Protein AF-A0A7U9STD5-F1 (afdb_monomer_lite)

Structure (mmCIF, N/CA/C/O backbone):
data_AF-A0A7U9STD5-F1
#
_entry.id   AF-A0A7U9STD5-F1
#
loop_
_atom_site.group_PDB
_atom_site.id
_atom_site.type_symbol
_atom_site.label_atom_id
_atom_site.label_alt_id
_atom_site.label_comp_id
_atom_site.label_asym_id
_atom_site.label_entity_id
_atom_site.label_seq_id
_atom_site.pdbx_PDB_ins_code
_atom_site.Cartn_x
_atom_site.Cartn_y
_atom_site.Cartn_z
_atom_site.occupancy
_atom_site.B_iso_or_equiv
_atom_site.auth_seq_id
_atom_site.auth_comp_id
_atom_site.auth_asym_id
_atom_site.auth_atom_id
_atom_site.pdbx_PDB_model_num
ATOM 1 N N . MET A 1 1 ? 22.786 -4.697 -33.574 1.00 35.34 1 MET A N 1
ATOM 2 C CA . MET A 1 1 ? 21.400 -4.222 -33.375 1.00 35.34 1 MET A CA 1
ATOM 3 C C . MET A 1 1 ? 20.728 -5.184 -32.398 1.00 35.34 1 MET A C 1
ATOM 5 O O . MET A 1 1 ? 20.227 -6.213 -32.817 1.00 35.34 1 MET A O 1
ATOM 9 N N . ILE A 1 2 ? 20.854 -4.952 -31.087 1.00 47.28 2 ILE A N 1
ATOM 10 C CA . ILE A 1 2 ? 20.320 -5.860 -30.053 1.00 47.28 2 ILE A CA 1
ATOM 11 C C . ILE A 1 2 ? 19.317 -5.064 -29.229 1.00 47.28 2 ILE A C 1
ATOM 13 O O . ILE A 1 2 ? 19.674 -4.520 -28.198 1.00 47.28 2 ILE A O 1
ATOM 17 N N . TRP A 1 3 ? 18.085 -4.950 -29.716 1.00 40.00 3 TRP A N 1
ATOM 18 C CA . TRP A 1 3 ? 16.977 -4.389 -28.939 1.00 40.00 3 TRP A CA 1
ATOM 19 C C . TRP A 1 3 ? 15.687 -5.094 -29.340 1.00 40.00 3 TRP A C 1
ATOM 21 O O . TRP A 1 3 ? 14.837 -4.557 -30.037 1.00 40.00 3 TRP A O 1
ATOM 31 N N . CYS A 1 4 ? 15.566 -6.354 -28.940 1.00 44.41 4 CYS A N 1
ATOM 32 C CA . CYS A 1 4 ? 14.273 -7.017 -28.910 1.00 44.41 4 CYS A CA 1
ATOM 33 C C . CYS A 1 4 ? 14.301 -8.030 -27.777 1.00 44.41 4 CYS A C 1
ATOM 35 O O . CYS A 1 4 ? 14.541 -9.216 -27.996 1.00 44.41 4 CYS A O 1
ATOM 37 N N . LYS A 1 5 ? 14.142 -7.550 -26.540 1.00 45.25 5 LYS A N 1
ATOM 38 C CA . LYS A 1 5 ? 13.866 -8.476 -25.443 1.00 45.25 5 LYS A CA 1
ATOM 39 C C . LYS A 1 5 ? 12.734 -8.081 -24.508 1.00 45.25 5 LYS A C 1
ATOM 41 O O . LYS A 1 5 ? 12.154 -8.995 -23.949 1.00 45.25 5 LYS A O 1
ATOM 46 N N . ASP A 1 6 ? 12.296 -6.820 -24.441 1.00 55.22 6 ASP A N 1
ATOM 47 C CA . ASP A 1 6 ? 11.320 -6.447 -23.404 1.00 55.22 6 ASP A CA 1
ATOM 48 C C . ASP A 1 6 ? 10.332 -5.308 -23.787 1.00 55.22 6 ASP A C 1
ATOM 50 O O . ASP A 1 6 ? 9.923 -4.540 -22.926 1.00 55.22 6 ASP A O 1
ATOM 54 N N . ARG A 1 7 ? 9.867 -5.216 -25.050 1.00 61.06 7 ARG A N 1
ATOM 55 C CA . ARG A 1 7 ? 8.954 -4.135 -25.524 1.00 61.06 7 ARG A CA 1
ATOM 56 C C . ARG A 1 7 ? 7.684 -3.950 -24.665 1.00 61.06 7 ARG A C 1
ATOM 58 O O . ARG A 1 7 ? 7.312 -2.828 -24.361 1.00 61.06 7 ARG A O 1
ATOM 65 N N . VAL A 1 8 ? 7.062 -5.046 -24.223 1.00 63.34 8 VAL A N 1
ATOM 66 C CA . VAL A 1 8 ? 5.823 -5.008 -23.415 1.00 63.34 8 VAL A CA 1
ATOM 67 C C . VAL A 1 8 ? 6.035 -4.334 -22.050 1.00 63.34 8 VAL A C 1
ATOM 69 O O . VAL A 1 8 ? 5.122 -3.715 -21.510 1.00 63.34 8 VAL A O 1
ATOM 72 N N . TRP A 1 9 ? 7.240 -4.431 -21.485 1.00 69.44 9 TRP A N 1
ATOM 73 C CA . TRP A 1 9 ? 7.553 -3.873 -20.168 1.00 69.44 9 TRP A CA 1
ATOM 74 C C . TRP A 1 9 ? 7.743 -2.361 -20.220 1.00 69.44 9 TRP A C 1
ATOM 76 O O . TRP A 1 9 ? 7.285 -1.661 -19.316 1.00 69.44 9 TRP A O 1
ATOM 86 N N . ASP A 1 10 ? 8.364 -1.869 -21.293 1.00 75.56 10 ASP A N 1
ATOM 87 C CA . ASP A 1 10 ? 8.503 -0.436 -21.547 1.00 75.56 10 ASP A CA 1
ATOM 88 C C . ASP A 1 10 ? 7.127 0.212 -21.777 1.00 75.56 10 ASP A C 1
ATOM 90 O O . ASP A 1 10 ? 6.842 1.268 -21.208 1.00 75.56 10 ASP A O 1
ATOM 94 N N . ASP A 1 11 ? 6.231 -0.474 -22.496 1.00 78.94 11 ASP A N 1
ATOM 95 C CA . ASP A 1 11 ? 4.854 -0.018 -22.727 1.00 78.94 11 ASP A CA 1
ATOM 96 C C . ASP A 1 11 ? 4.030 0.031 -21.421 1.00 78.94 11 ASP A C 1
ATOM 98 O O . ASP A 1 11 ? 3.344 1.020 -21.142 1.00 78.94 11 ASP A O 1
ATOM 102 N N . MET A 1 12 ? 4.118 -1.006 -20.573 1.00 81.75 12 MET A N 1
ATOM 103 C CA . MET A 1 12 ? 3.432 -1.034 -19.270 1.00 81.75 12 MET A CA 1
ATOM 104 C C . MET A 1 12 ? 3.957 0.041 -18.317 1.00 81.75 12 MET A C 1
ATOM 106 O O . MET A 1 12 ? 3.166 0.690 -17.628 1.00 81.75 12 MET A O 1
ATOM 110 N N . ARG A 1 13 ? 5.278 0.242 -18.285 1.00 84.00 13 ARG A N 1
ATOM 111 C CA . ARG A 1 13 ? 5.919 1.281 -17.477 1.00 84.00 13 ARG A CA 1
ATOM 112 C C . ARG A 1 13 ? 5.418 2.664 -17.880 1.00 84.00 13 ARG A C 1
ATOM 114 O O . ARG A 1 13 ? 4.976 3.417 -17.021 1.00 84.00 13 ARG A O 1
ATOM 121 N N . TRP A 1 14 ? 5.405 2.958 -19.179 1.00 85.88 14 TRP A N 1
ATOM 122 C CA . TRP A 1 14 ? 4.917 4.232 -19.704 1.00 85.88 14 TRP A CA 1
ATOM 123 C C . TRP A 1 14 ? 3.440 4.478 -19.369 1.00 85.88 14 TRP A C 1
ATOM 125 O O . TRP A 1 14 ? 3.076 5.559 -18.904 1.00 85.88 14 TRP A O 1
ATOM 135 N N . MET A 1 15 ? 2.587 3.460 -19.531 1.00 86.94 15 MET A N 1
ATOM 136 C CA . MET A 1 15 ? 1.164 3.556 -19.191 1.00 86.94 15 MET A CA 1
ATOM 137 C C . MET A 1 15 ? 0.940 3.887 -17.708 1.00 86.94 15 MET A C 1
ATOM 139 O O . MET A 1 15 ? 0.060 4.685 -17.378 1.00 86.94 15 MET A O 1
ATOM 143 N N . LEU A 1 16 ? 1.699 3.263 -16.808 1.00 86.00 16 LEU A N 1
ATOM 144 C CA . LEU A 1 16 ? 1.583 3.504 -15.373 1.00 86.00 16 LEU A CA 1
ATOM 145 C C . LEU A 1 16 ? 2.196 4.863 -14.971 1.00 86.00 16 LEU A C 1
ATOM 147 O O . LEU A 1 16 ? 1.623 5.555 -14.127 1.00 86.00 16 LEU A O 1
ATOM 151 N N . ASP A 1 17 ? 3.276 5.303 -15.628 1.00 87.25 17 ASP A N 1
ATOM 152 C CA . ASP A 1 17 ? 3.920 6.597 -15.358 1.00 87.25 17 ASP A CA 1
ATOM 153 C C . ASP A 1 17 ? 2.965 7.753 -15.713 1.00 87.25 17 ASP A C 1
ATOM 155 O O . ASP A 1 17 ? 2.843 8.729 -14.968 1.00 87.25 17 ASP A O 1
ATOM 159 N N . ILE A 1 18 ? 2.193 7.613 -16.798 1.00 88.62 18 ILE A N 1
ATOM 160 C CA . ILE A 1 18 ? 1.120 8.557 -17.152 1.00 88.62 18 ILE A CA 1
ATOM 161 C C . ILE A 1 18 ? 0.032 8.602 -16.075 1.00 88.62 18 ILE A C 1
ATOM 163 O O . ILE A 1 18 ? -0.503 9.675 -15.784 1.00 88.62 18 ILE A O 1
ATOM 167 N N . GLN A 1 19 ? -0.324 7.454 -15.487 1.00 85.94 19 GLN A N 1
ATOM 168 C CA . GLN A 1 19 ? -1.323 7.406 -14.416 1.00 85.94 19 GLN A CA 1
ATOM 169 C C . GLN A 1 19 ? -0.823 8.153 -13.180 1.00 85.94 19 GLN A C 1
ATOM 171 O O . GLN A 1 19 ? -1.559 8.979 -12.645 1.00 85.94 19 GLN A O 1
ATOM 176 N N . LEU A 1 20 ? 0.429 7.928 -12.778 1.00 86.44 20 LEU A N 1
ATOM 177 C CA . LEU A 1 20 ? 1.054 8.603 -11.638 1.00 86.44 20 LEU A CA 1
ATOM 178 C C . LEU A 1 20 ? 1.248 10.109 -11.864 1.00 86.44 20 LEU A C 1
ATOM 180 O O . LEU A 1 20 ? 1.150 10.886 -10.918 1.00 86.44 20 LEU A O 1
ATOM 184 N N . GLY A 1 21 ? 1.434 10.543 -13.114 1.00 83.19 21 GLY A N 1
ATOM 185 C CA . GLY A 1 21 ? 1.511 11.959 -13.486 1.00 83.19 21 GLY A CA 1
ATOM 186 C C . GLY A 1 21 ? 0.214 12.756 -13.272 1.00 83.19 21 GLY A C 1
ATOM 187 O O . GLY A 1 21 ? 0.217 13.987 -13.385 1.00 83.19 21 GLY A O 1
ATOM 188 N N . ARG A 1 22 ? -0.910 12.098 -12.947 1.00 83.12 22 ARG A N 1
ATOM 189 C CA . ARG A 1 22 ? -2.172 12.770 -12.608 1.00 83.12 22 ARG A CA 1
ATOM 190 C C . ARG A 1 22 ? -2.082 13.410 -11.220 1.00 83.12 22 ARG A C 1
ATOM 192 O O . ARG A 1 22 ? -2.070 12.732 -10.198 1.00 83.12 22 ARG A O 1
ATOM 199 N N . ARG A 1 23 ? -2.126 14.745 -11.182 1.00 71.88 23 ARG A N 1
ATOM 200 C CA . ARG A 1 23 ? -1.983 15.564 -9.959 1.00 71.88 23 ARG A CA 1
ATOM 201 C C . ARG A 1 23 ? -3.096 15.404 -8.908 1.00 71.88 23 ARG A C 1
ATOM 203 O O . ARG A 1 23 ? -2.931 15.915 -7.810 1.00 71.88 23 ARG A O 1
ATOM 210 N N . ASN A 1 24 ? -4.202 14.722 -9.222 1.00 82.50 24 ASN A N 1
ATOM 211 C CA . ASN A 1 24 ? -5.354 14.561 -8.319 1.00 82.50 24 ASN A CA 1
ATOM 212 C C . ASN A 1 24 ? -5.433 13.177 -7.641 1.00 82.50 24 ASN A C 1
ATOM 214 O O . ASN A 1 24 ? -6.492 12.778 -7.171 1.00 82.50 24 ASN A O 1
ATOM 218 N N . LEU A 1 25 ? -4.348 12.398 -7.646 1.00 86.88 25 LEU A N 1
ATOM 219 C CA . LEU A 1 25 ? -4.321 11.114 -6.943 1.00 86.88 25 LEU A CA 1
ATOM 220 C C . LEU A 1 25 ? -3.978 11.319 -5.470 1.00 86.88 25 LEU A C 1
ATOM 222 O O . LEU A 1 25 ? -3.026 12.036 -5.146 1.00 86.88 25 LEU A O 1
ATOM 226 N N . SER A 1 26 ? -4.704 10.646 -4.580 1.00 90.81 26 SER A N 1
ATOM 227 C CA . SER A 1 26 ? -4.333 10.602 -3.168 1.00 90.81 26 SER A CA 1
ATOM 228 C C . SER A 1 26 ? -3.020 9.815 -2.987 1.00 90.81 26 SER A C 1
ATOM 230 O O . SER A 1 26 ? -2.700 8.937 -3.798 1.00 90.81 26 SER A O 1
ATOM 232 N N . PRO A 1 27 ? -2.229 10.095 -1.936 1.00 91.38 27 PRO A N 1
ATOM 233 C CA . PRO A 1 27 ? -0.999 9.354 -1.641 1.00 91.38 27 PRO A CA 1
ATOM 234 C C . PRO A 1 27 ? -1.177 7.829 -1.656 1.00 91.38 27 PRO A C 1
ATOM 236 O O . PRO A 1 27 ? -0.355 7.105 -2.213 1.00 91.38 27 PRO A O 1
ATOM 239 N N . ILE A 1 28 ? -2.292 7.331 -1.112 1.00 94.50 28 ILE A N 1
ATOM 240 C CA . ILE A 1 28 ? -2.574 5.893 -1.063 1.00 94.50 28 ILE A CA 1
ATOM 241 C C . ILE A 1 28 ? -2.893 5.321 -2.449 1.00 94.50 28 ILE A C 1
ATOM 243 O O . ILE A 1 28 ? -2.491 4.202 -2.759 1.00 94.50 28 ILE A O 1
ATOM 247 N N . GLN A 1 29 ? -3.542 6.100 -3.319 1.00 92.81 29 GLN A N 1
ATOM 248 C CA . GLN A 1 29 ? -3.805 5.700 -4.699 1.00 92.81 29 GLN A CA 1
ATOM 249 C C . GLN A 1 29 ? -2.503 5.621 -5.500 1.00 92.81 29 GLN A C 1
ATOM 251 O O . GLN A 1 29 ? -2.324 4.677 -6.267 1.00 92.81 29 GLN A O 1
ATOM 256 N N . ARG A 1 30 ? -1.556 6.550 -5.288 1.00 93.38 30 ARG A N 1
ATOM 257 C CA . ARG A 1 30 ? -0.214 6.462 -5.893 1.00 93.38 30 ARG A CA 1
ATOM 258 C C . ARG A 1 30 ? 0.520 5.201 -5.453 1.00 93.38 30 ARG A C 1
ATOM 260 O O . ARG A 1 30 ? 1.091 4.517 -6.295 1.00 93.38 30 ARG A O 1
ATOM 267 N N . ILE A 1 31 ? 0.442 4.850 -4.169 1.00 93.56 31 ILE A N 1
ATOM 268 C CA . ILE A 1 31 ? 1.009 3.602 -3.634 1.00 93.56 31 ILE A CA 1
ATOM 269 C C . ILE A 1 31 ? 0.344 2.375 -4.281 1.00 93.56 31 ILE A C 1
ATOM 271 O O . ILE A 1 31 ? 1.044 1.462 -4.716 1.00 93.56 31 ILE A O 1
ATOM 275 N N . ALA A 1 32 ? -0.984 2.367 -4.419 1.00 92.88 32 ALA A N 1
ATOM 276 C CA . ALA A 1 32 ? -1.718 1.270 -5.054 1.00 92.88 32 ALA A CA 1
ATOM 277 C C . ALA A 1 32 ? -1.357 1.092 -6.542 1.00 92.88 32 ALA A C 1
ATOM 279 O O . ALA A 1 32 ? -1.238 -0.032 -7.028 1.00 92.88 32 ALA A O 1
ATOM 280 N N . VAL A 1 33 ? -1.151 2.191 -7.275 1.00 92.44 33 VAL A N 1
ATOM 281 C CA . VAL A 1 33 ? -0.654 2.147 -8.660 1.00 92.44 33 VAL A CA 1
ATOM 282 C C . VAL A 1 33 ? 0.799 1.669 -8.695 1.00 92.44 33 VAL A C 1
ATOM 284 O O . VAL A 1 33 ? 1.134 0.824 -9.524 1.00 92.44 33 VAL A O 1
ATOM 287 N N . ALA A 1 34 ? 1.644 2.143 -7.776 1.00 91.75 34 ALA A N 1
ATOM 288 C CA . ALA A 1 34 ? 3.046 1.751 -7.686 1.00 91.75 34 ALA A CA 1
ATOM 289 C C . ALA A 1 34 ? 3.217 0.242 -7.444 1.00 91.75 34 ALA A C 1
ATOM 291 O O . ALA A 1 34 ? 4.080 -0.367 -8.068 1.00 91.75 34 ALA A O 1
ATOM 292 N N . GLU A 1 35 ? 2.367 -0.407 -6.640 1.00 92.62 35 GLU A N 1
ATOM 293 C CA . GLU A 1 35 ? 2.425 -1.868 -6.435 1.00 92.62 35 GLU A CA 1
ATOM 294 C C . GLU A 1 35 ? 2.322 -2.669 -7.740 1.00 92.62 35 GLU A C 1
ATOM 296 O O . GLU A 1 35 ? 2.911 -3.744 -7.852 1.00 92.62 35 GLU A O 1
ATOM 301 N N . LYS A 1 36 ? 1.676 -2.128 -8.781 1.00 90.56 36 LYS A N 1
ATOM 302 C CA . LYS A 1 36 ? 1.636 -2.777 -10.101 1.00 90.56 36 LYS A CA 1
ATOM 303 C C . LYS A 1 36 ? 3.022 -2.895 -10.752 1.00 90.56 36 LYS A C 1
ATOM 305 O O . LYS A 1 36 ? 3.217 -3.775 -11.586 1.00 90.56 36 LYS A O 1
ATOM 310 N N . TYR A 1 37 ? 3.993 -2.069 -10.354 1.00 87.12 37 TYR A N 1
ATOM 311 C CA . TYR A 1 37 ? 5.387 -2.144 -10.812 1.00 87.12 37 TYR A CA 1
ATOM 312 C C . TYR A 1 37 ? 6.237 -3.155 -10.043 1.00 87.12 37 TYR A C 1
ATOM 314 O O . TYR A 1 37 ? 7.353 -3.452 -10.470 1.00 87.12 37 TYR A O 1
ATOM 322 N N . ARG A 1 38 ? 5.754 -3.702 -8.921 1.00 89.94 38 ARG A N 1
ATOM 323 C CA . ARG A 1 38 ? 6.500 -4.670 -8.105 1.00 89.94 38 ARG A CA 1
ATOM 324 C C . ARG A 1 38 ? 7.174 -5.789 -8.917 1.00 89.94 38 ARG A C 1
ATOM 326 O O . ARG A 1 38 ? 8.379 -5.959 -8.731 1.00 89.94 38 ARG A O 1
ATOM 333 N N . PRO A 1 39 ? 6.499 -6.499 -9.849 1.00 89.81 39 PRO A N 1
ATOM 334 C CA . PRO A 1 39 ? 7.150 -7.558 -10.627 1.00 89.81 39 PRO A CA 1
ATOM 335 C C . PRO A 1 39 ? 8.330 -7.058 -11.474 1.00 89.81 39 PRO A C 1
ATOM 337 O O . PRO A 1 39 ? 9.288 -7.799 -11.695 1.00 89.81 39 PRO A O 1
ATOM 340 N N . ILE A 1 40 ? 8.295 -5.800 -11.921 1.00 86.44 40 ILE A N 1
ATOM 341 C CA . ILE A 1 40 ? 9.366 -5.188 -12.715 1.00 86.44 40 ILE A CA 1
ATOM 342 C C . ILE A 1 40 ? 10.608 -5.005 -11.839 1.00 86.44 40 ILE A C 1
ATOM 344 O O . ILE A 1 40 ? 11.689 -5.480 -12.188 1.00 86.44 40 ILE A O 1
ATOM 348 N N . TYR A 1 41 ? 10.450 -4.377 -10.673 1.00 87.94 41 TYR A N 1
ATOM 349 C CA . TYR A 1 41 ? 11.566 -4.142 -9.756 1.00 87.94 41 TYR A CA 1
ATOM 350 C C . TYR A 1 41 ? 12.106 -5.435 -9.141 1.00 87.94 41 TYR A C 1
ATOM 352 O O . TYR A 1 41 ? 13.314 -5.559 -8.957 1.00 87.94 41 TYR A O 1
ATOM 360 N N . GLU A 1 42 ? 11.256 -6.427 -8.870 1.00 89.25 42 GLU A N 1
ATOM 361 C CA . GLU A 1 42 ? 11.695 -7.745 -8.396 1.00 89.25 42 GLU A CA 1
ATOM 362 C C . GLU A 1 42 ? 12.526 -8.491 -9.447 1.00 89.25 42 GLU A C 1
ATOM 364 O O . GLU A 1 42 ? 13.554 -9.087 -9.113 1.00 89.25 42 GLU A O 1
ATOM 369 N N . LYS A 1 43 ? 12.129 -8.431 -10.727 1.00 86.88 43 LYS A N 1
ATOM 370 C CA . LYS A 1 43 ? 12.914 -8.998 -11.834 1.00 86.88 43 LYS A CA 1
ATOM 371 C C . LYS A 1 43 ? 14.277 -8.312 -11.934 1.00 86.88 43 LYS A C 1
ATOM 373 O O . LYS A 1 43 ? 15.289 -9.009 -11.969 1.00 86.88 43 LYS A O 1
ATOM 378 N N . GLN A 1 44 ? 14.309 -6.979 -11.893 1.00 84.31 44 GLN A N 1
ATOM 379 C CA . GLN A 1 44 ? 15.551 -6.199 -11.922 1.00 84.31 44 GLN A CA 1
ATOM 380 C C . GLN A 1 44 ? 16.460 -6.519 -10.728 1.00 84.31 44 GLN A C 1
ATOM 382 O O . GLN A 1 44 ? 17.646 -6.789 -10.906 1.00 84.31 44 GLN A O 1
ATOM 387 N N . ALA A 1 45 ? 15.908 -6.573 -9.513 1.00 85.25 45 ALA A N 1
ATOM 388 C CA . ALA A 1 45 ? 16.659 -6.935 -8.313 1.00 85.25 45 ALA A CA 1
ATOM 389 C C . ALA A 1 45 ? 17.258 -8.350 -8.424 1.00 85.25 45 ALA A C 1
ATOM 391 O O . ALA A 1 45 ? 18.421 -8.573 -8.084 1.00 85.25 45 ALA A O 1
ATOM 392 N N . LYS A 1 46 ? 16.495 -9.307 -8.966 1.00 85.94 46 LYS A N 1
ATOM 393 C CA . LYS A 1 46 ? 16.953 -10.683 -9.202 1.00 85.94 46 LYS A CA 1
ATOM 394 C C . LYS A 1 46 ? 18.045 -10.768 -10.270 1.00 85.94 46 LYS A C 1
ATOM 396 O O . LYS A 1 46 ? 18.979 -11.555 -10.117 1.00 85.94 46 LYS A O 1
ATOM 401 N N . GLU A 1 47 ? 17.935 -10.006 -11.353 1.00 83.75 47 GLU A N 1
ATOM 402 C CA . GLU A 1 47 ? 18.955 -9.934 -12.406 1.00 83.75 47 GLU A CA 1
ATOM 403 C C . GLU A 1 47 ? 20.255 -9.324 -11.879 1.00 83.75 47 GLU A C 1
ATOM 405 O O . GLU A 1 47 ? 21.321 -9.911 -12.075 1.00 83.75 47 GLU A O 1
ATOM 410 N N . ASN A 1 48 ? 20.165 -8.244 -11.103 1.00 80.88 48 ASN A N 1
ATOM 411 C CA . ASN A 1 48 ? 21.320 -7.621 -10.462 1.00 80.88 48 ASN A CA 1
ATOM 412 C C . ASN A 1 48 ? 22.012 -8.562 -9.471 1.00 80.88 48 ASN A C 1
ATOM 414 O O . ASN A 1 48 ? 23.241 -8.615 -9.434 1.00 80.88 48 ASN A O 1
ATOM 418 N N . LEU A 1 49 ? 21.247 -9.354 -8.710 1.00 78.50 49 LEU A N 1
ATOM 419 C CA . LEU A 1 49 ? 21.808 -10.365 -7.813 1.00 78.50 49 LEU A CA 1
ATOM 420 C C . LEU A 1 49 ? 22.559 -11.463 -8.587 1.00 78.50 49 LEU A C 1
ATOM 422 O O . LEU A 1 49 ? 23.661 -11.851 -8.199 1.00 78.50 49 LEU A O 1
ATOM 426 N N . LYS A 1 50 ? 21.996 -11.948 -9.702 1.00 76.81 50 LYS A N 1
ATOM 427 C CA . LYS A 1 50 ? 22.648 -12.947 -10.570 1.00 76.81 50 LYS A CA 1
ATOM 428 C C . LYS A 1 50 ? 23.935 -12.414 -11.196 1.00 76.81 50 LYS A C 1
ATOM 430 O O . LYS A 1 50 ? 24.930 -13.135 -11.259 1.00 76.81 50 LYS A O 1
ATOM 435 N N . GLU A 1 51 ? 23.915 -11.172 -11.663 1.00 71.00 51 GLU A N 1
ATOM 436 C CA . GLU A 1 51 ? 25.071 -10.520 -12.276 1.00 71.00 51 GLU A CA 1
ATOM 437 C C . GLU A 1 51 ? 26.164 -10.220 -11.240 1.00 71.00 51 GLU A C 1
ATOM 439 O O . GLU A 1 51 ? 27.342 -10.481 -11.488 1.00 71.00 51 GLU A O 1
ATOM 444 N N . GLY A 1 52 ? 25.777 -9.768 -10.043 1.00 65.38 52 GLY A N 1
ATOM 445 C CA . GLY A 1 52 ? 26.677 -9.589 -8.904 1.00 65.38 52 GLY A CA 1
ATOM 446 C C . GLY A 1 52 ? 27.334 -10.899 -8.462 1.00 65.38 52 GLY A C 1
ATOM 447 O O . GLY A 1 52 ? 28.537 -10.922 -8.222 1.00 65.38 52 GLY A O 1
ATOM 448 N N . GLY A 1 53 ? 26.589 -12.010 -8.445 1.00 63.34 53 GLY A N 1
ATOM 449 C CA . GLY A 1 53 ? 27.137 -13.345 -8.176 1.00 63.34 53 GLY A CA 1
ATOM 450 C C . GLY A 1 53 ? 28.099 -13.846 -9.263 1.00 63.34 53 GLY A C 1
ATOM 451 O O . GLY A 1 53 ? 29.137 -14.422 -8.946 1.00 63.34 53 GLY A O 1
ATOM 452 N N . ARG A 1 54 ? 27.810 -13.576 -10.546 1.00 58.72 54 ARG A N 1
ATOM 453 C CA . ARG A 1 54 ? 28.702 -13.905 -11.679 1.00 58.72 54 ARG A CA 1
ATOM 454 C C . ARG A 1 54 ? 30.007 -13.107 -11.654 1.00 58.72 54 ARG A C 1
ATOM 456 O O . ARG A 1 54 ? 31.053 -13.671 -11.954 1.00 58.72 54 ARG A O 1
ATOM 463 N N . LYS A 1 55 ? 29.953 -11.822 -11.291 1.00 55.06 55 LYS A N 1
ATOM 464 C CA . LYS A 1 55 ? 31.131 -10.941 -11.193 1.00 55.06 55 LYS A CA 1
ATOM 465 C C . LYS A 1 55 ? 31.923 -11.132 -9.897 1.00 55.06 55 LYS A C 1
ATOM 467 O O . LYS A 1 55 ? 33.139 -11.000 -9.913 1.00 55.06 55 LYS A O 1
ATOM 472 N N . GLY A 1 56 ? 31.257 -11.474 -8.795 1.00 50.44 56 GLY A N 1
ATOM 473 C CA . GLY A 1 56 ? 31.887 -11.724 -7.495 1.00 50.44 56 GLY A CA 1
ATOM 474 C C . GLY A 1 56 ? 32.543 -13.103 -7.359 1.00 50.44 56 GLY A C 1
ATOM 475 O O . GLY A 1 56 ? 33.392 -13.282 -6.494 1.00 50.44 56 GLY A O 1
ATOM 476 N N . GLY A 1 57 ? 32.187 -14.069 -8.214 1.00 49.69 57 GLY A N 1
ATOM 477 C CA . GLY A 1 57 ? 32.766 -15.418 -8.206 1.00 49.69 57 GLY A CA 1
ATOM 478 C C . GLY A 1 57 ? 34.086 -15.569 -8.971 1.00 49.69 57 GLY A C 1
ATOM 479 O O . GLY A 1 57 ? 34.690 -16.637 -8.918 1.00 49.69 57 GLY A O 1
ATOM 480 N N . LEU A 1 58 ? 34.540 -14.537 -9.695 1.00 46.88 58 LEU A N 1
ATOM 481 C CA . LEU A 1 58 ? 35.696 -14.643 -10.588 1.00 46.88 58 LEU A CA 1
ATOM 482 C C . LEU A 1 58 ? 36.539 -13.356 -10.639 1.00 46.88 58 LEU A C 1
ATOM 484 O O . LEU A 1 58 ? 36.723 -12.784 -11.703 1.00 46.88 58 LEU A O 1
ATOM 488 N N . SER A 1 59 ? 37.099 -12.914 -9.510 1.00 44.91 59 SER A N 1
ATOM 489 C CA . SER A 1 59 ? 38.485 -12.414 -9.501 1.00 44.91 59 SER A CA 1
ATOM 490 C C . SER A 1 59 ? 39.027 -12.269 -8.083 1.00 44.91 59 SER A C 1
ATOM 492 O O . SER A 1 59 ? 38.528 -11.501 -7.263 1.00 44.91 59 SER A O 1
ATOM 494 N N . ASN A 1 60 ? 40.117 -12.985 -7.855 1.00 47.34 60 ASN A N 1
ATOM 495 C CA . ASN A 1 60 ? 41.075 -12.787 -6.787 1.00 47.34 60 ASN A CA 1
ATOM 496 C C . ASN A 1 60 ? 41.568 -11.332 -6.681 1.00 47.34 60 ASN A C 1
ATOM 498 O O . ASN A 1 60 ? 41.709 -10.635 -7.680 1.00 47.34 60 ASN A O 1
ATOM 502 N N . SER A 1 61 ? 42.003 -10.977 -5.470 1.00 47.91 61 SER A N 1
ATOM 503 C CA . SER A 1 61 ? 43.190 -10.146 -5.244 1.00 47.91 61 SER A CA 1
ATOM 504 C C . SER A 1 61 ? 43.177 -8.733 -5.839 1.00 47.91 61 SER A C 1
ATOM 506 O O . SER A 1 61 ? 43.886 -8.435 -6.797 1.00 47.91 61 SER A O 1
ATOM 508 N N . SER A 1 62 ? 42.501 -7.799 -5.171 1.00 42.12 62 SER A N 1
ATOM 509 C CA . SER A 1 62 ? 42.996 -6.421 -5.088 1.00 42.12 62 SER A CA 1
ATOM 510 C C . SER A 1 62 ? 42.632 -5.822 -3.734 1.00 42.12 62 SER A C 1
ATOM 512 O O . SER A 1 62 ? 41.468 -5.682 -3.377 1.00 42.12 62 SER A O 1
ATOM 514 N N . LYS A 1 63 ? 43.701 -5.587 -2.973 1.00 44.00 63 LYS A N 1
ATOM 515 C CA . LYS A 1 63 ? 43.864 -4.872 -1.701 1.00 44.00 63 LYS A CA 1
ATOM 516 C C . LYS A 1 63 ? 42.673 -3.983 -1.285 1.00 44.00 63 LYS A C 1
ATOM 518 O O . LYS A 1 63 ? 42.212 -3.194 -2.109 1.00 44.00 63 LYS A O 1
ATOM 523 N N . PRO A 1 64 ? 42.238 -4.002 -0.008 1.00 43.16 64 PRO A N 1
ATOM 524 C CA . PRO A 1 64 ? 41.302 -2.996 0.474 1.00 43.16 64 PRO A CA 1
ATOM 525 C C . PRO A 1 64 ? 42.010 -1.641 0.405 1.00 43.16 64 PRO A C 1
ATOM 527 O O . PRO A 1 64 ? 42.979 -1.399 1.126 1.00 43.16 64 PRO A O 1
ATOM 530 N N . SER A 1 65 ? 41.574 -0.781 -0.514 1.00 43.03 65 SER A N 1
ATOM 531 C CA . SER A 1 65 ? 42.017 0.607 -0.553 1.00 43.03 65 SER A CA 1
ATOM 532 C C . SER A 1 65 ? 41.589 1.265 0.756 1.00 43.03 65 SER A C 1
ATOM 534 O O . SER A 1 65 ? 40.410 1.540 0.973 1.00 43.03 65 SER A O 1
ATOM 536 N N . GLN A 1 66 ? 42.552 1.472 1.656 1.00 44.69 66 GLN A N 1
ATOM 537 C CA . GLN A 1 66 ? 42.413 2.383 2.783 1.00 44.69 66 GLN A CA 1
ATOM 538 C C . GLN A 1 66 ? 42.390 3.807 2.229 1.00 44.69 66 GLN A C 1
ATOM 540 O O . GLN A 1 66 ? 43.395 4.508 2.207 1.00 44.69 66 GLN A O 1
ATOM 545 N N . ASN A 1 67 ? 41.227 4.248 1.777 1.00 37.91 67 ASN A N 1
ATOM 546 C CA . ASN A 1 67 ? 40.895 5.656 1.721 1.00 37.91 67 ASN A CA 1
ATOM 547 C C . ASN A 1 67 ? 39.415 5.820 2.066 1.00 37.91 67 ASN A C 1
ATOM 549 O O . ASN A 1 67 ? 38.534 5.180 1.499 1.00 37.91 67 ASN A O 1
ATOM 553 N N . SER A 1 68 ? 39.158 6.672 3.059 1.00 47.94 68 SER A N 1
ATOM 554 C CA . SER A 1 68 ? 37.836 7.188 3.413 1.00 47.94 68 SER A CA 1
ATOM 555 C C . SER A 1 68 ? 37.337 8.061 2.262 1.00 47.94 68 SER A C 1
ATOM 557 O O . SER A 1 68 ? 37.399 9.287 2.269 1.00 47.94 68 SER A O 1
ATOM 559 N N . SER A 1 69 ? 36.965 7.406 1.177 1.00 36.22 69 SER A N 1
ATOM 560 C CA . SER A 1 69 ? 36.523 8.009 -0.065 1.00 36.22 69 SER A CA 1
ATOM 561 C C . SER A 1 69 ? 35.420 7.103 -0.549 1.00 36.22 69 SER A C 1
ATOM 563 O O . SER A 1 69 ? 35.661 6.238 -1.379 1.00 36.22 69 SER A O 1
ATOM 565 N N . LYS A 1 70 ? 34.260 7.250 0.109 1.00 46.66 70 LYS A N 1
ATOM 566 C CA . LYS A 1 70 ? 32.943 6.758 -0.302 1.00 46.66 70 LYS A CA 1
ATOM 567 C C . LYS A 1 70 ? 33.091 5.529 -1.187 1.00 46.66 70 LYS A C 1
ATOM 569 O O . LYS A 1 70 ? 33.076 5.669 -2.409 1.00 46.66 70 LYS A O 1
ATOM 574 N N . ALA A 1 71 ? 33.357 4.383 -0.543 1.00 37.72 71 ALA A N 1
ATOM 575 C CA . ALA A 1 71 ? 33.447 3.099 -1.220 1.00 37.72 71 ALA A CA 1
ATOM 576 C C . ALA A 1 71 ? 32.379 3.113 -2.303 1.00 37.72 71 ALA A C 1
ATOM 578 O O . ALA A 1 71 ? 31.219 3.399 -1.997 1.00 37.72 71 ALA A O 1
ATOM 579 N N . SER A 1 72 ? 32.801 2.936 -3.550 1.00 43.72 72 SER A N 1
ATOM 580 C CA . SER A 1 72 ? 31.938 2.673 -4.685 1.00 43.72 72 SER A CA 1
ATOM 581 C C . SER A 1 72 ? 31.180 1.392 -4.353 1.00 43.72 72 SER A C 1
ATOM 583 O O . SER A 1 72 ? 31.544 0.292 -4.760 1.00 43.72 72 SER A O 1
ATOM 585 N N . THR A 1 73 ? 30.178 1.533 -3.483 1.00 42.75 73 THR A N 1
ATOM 586 C CA . THR A 1 73 ? 29.224 0.518 -3.089 1.00 42.75 73 THR A CA 1
ATOM 587 C C . THR A 1 73 ? 28.696 0.023 -4.397 1.00 42.75 73 THR A C 1
ATOM 589 O O . THR A 1 73 ? 28.146 0.816 -5.148 1.00 42.75 73 THR A O 1
ATOM 592 N N . ILE A 1 74 ? 28.973 -1.237 -4.703 1.00 48.81 74 ILE A N 1
ATOM 593 C CA . ILE A 1 74 ? 28.525 -1.892 -5.919 1.00 48.81 74 ILE A CA 1
ATOM 594 C C . ILE A 1 74 ? 27.018 -1.627 -6.018 1.00 48.81 74 ILE A C 1
ATOM 596 O O . ILE A 1 74 ? 26.206 -2.187 -5.283 1.00 48.81 74 ILE A O 1
ATOM 600 N N . ASP A 1 75 ? 26.708 -0.670 -6.887 1.00 52.78 75 ASP A N 1
ATOM 601 C CA . ASP A 1 75 ? 25.566 0.256 -6.859 1.00 52.78 75 ASP A CA 1
ATOM 602 C C . ASP A 1 75 ? 24.329 -0.379 -7.507 1.00 52.78 75 ASP A C 1
ATOM 604 O O . ASP A 1 75 ? 23.551 0.243 -8.220 1.00 52.78 75 ASP A O 1
ATOM 608 N N . ASN A 1 76 ? 24.218 -1.698 -7.348 1.00 57.00 76 ASN A N 1
ATOM 609 C CA . ASN A 1 76 ? 23.283 -2.541 -8.086 1.00 57.00 76 ASN A CA 1
ATOM 610 C C . ASN A 1 76 ? 22.273 -3.226 -7.158 1.00 57.00 76 ASN A C 1
ATOM 612 O O . ASN A 1 76 ? 21.413 -3.967 -7.636 1.00 57.00 76 ASN A O 1
ATOM 616 N N . ASN A 1 77 ? 22.351 -3.013 -5.840 1.00 64.56 77 ASN A N 1
ATOM 617 C CA . ASN A 1 77 ? 21.319 -3.506 -4.934 1.00 64.56 77 ASN A CA 1
ATOM 618 C C . ASN A 1 77 ? 20.073 -2.621 -5.062 1.00 64.56 77 ASN A C 1
ATOM 620 O O . ASN A 1 77 ? 20.029 -1.500 -4.559 1.00 64.56 77 ASN A O 1
ATOM 624 N N . ILE A 1 78 ? 19.070 -3.135 -5.768 1.00 75.19 78 ILE A N 1
ATOM 625 C CA . ILE A 1 78 ? 17.766 -2.492 -5.879 1.00 75.19 78 ILE A CA 1
ATOM 626 C C . ILE A 1 78 ? 16.950 -2.876 -4.644 1.00 75.19 78 ILE A C 1
ATOM 628 O O . ILE A 1 78 ? 16.407 -3.979 -4.570 1.00 75.19 78 ILE A O 1
ATOM 632 N N . ASP A 1 79 ? 16.810 -1.942 -3.698 1.00 86.50 79 ASP A N 1
ATOM 633 C CA . ASP A 1 79 ? 15.735 -2.027 -2.709 1.00 86.50 79 ASP A CA 1
ATOM 634 C C . ASP A 1 79 ? 14.405 -1.740 -3.422 1.00 86.50 79 ASP A C 1
ATOM 636 O O . ASP A 1 79 ? 14.044 -0.592 -3.701 1.00 86.50 79 ASP A O 1
ATOM 640 N N . VAL A 1 80 ? 13.676 -2.817 -3.728 1.00 89.44 80 VAL A N 1
ATOM 641 C CA . VAL A 1 80 ? 12.367 -2.784 -4.394 1.00 89.44 80 VAL A CA 1
ATOM 642 C C . VAL A 1 80 ? 11.393 -1.864 -3.659 1.00 89.44 80 VAL A C 1
ATOM 644 O O . VAL A 1 80 ? 10.652 -1.121 -4.296 1.00 89.44 80 VAL A O 1
ATOM 647 N N . ARG A 1 81 ? 11.407 -1.861 -2.320 1.00 92.00 81 ARG A N 1
ATOM 648 C CA . ARG A 1 81 ? 10.524 -1.014 -1.509 1.00 92.00 81 ARG A CA 1
ATOM 649 C C . ARG A 1 81 ? 10.874 0.459 -1.685 1.00 92.00 81 ARG A C 1
ATOM 651 O O . ARG A 1 81 ? 9.975 1.281 -1.836 1.00 92.00 81 ARG A O 1
ATOM 658 N N . ALA A 1 82 ? 12.164 0.788 -1.666 1.00 91.19 82 ALA A N 1
ATOM 659 C CA . ALA A 1 82 ? 12.623 2.158 -1.864 1.00 91.19 82 ALA A CA 1
ATOM 660 C C . ALA A 1 82 ? 12.277 2.667 -3.270 1.00 91.19 82 ALA A C 1
ATOM 662 O O . ALA A 1 82 ? 11.780 3.782 -3.399 1.00 91.19 82 ALA A O 1
ATOM 663 N N . LYS A 1 83 ? 12.449 1.833 -4.305 1.00 91.50 83 LYS A N 1
ATOM 664 C CA . LYS A 1 83 ? 12.063 2.177 -5.682 1.00 91.50 83 LYS A CA 1
ATOM 665 C C . LYS A 1 83 ? 10.563 2.353 -5.863 1.00 91.50 83 LYS A C 1
ATOM 667 O O . LYS A 1 83 ? 10.148 3.301 -6.515 1.00 91.50 83 LYS A O 1
ATOM 672 N N . LEU A 1 84 ? 9.747 1.501 -5.251 1.00 93.00 84 LEU A N 1
ATOM 673 C CA . LEU A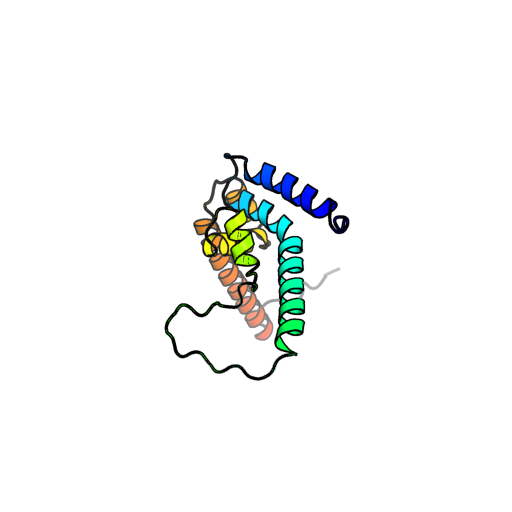 1 84 ? 8.292 1.651 -5.286 1.00 93.00 84 LEU A CA 1
ATOM 674 C C . LEU A 1 84 ? 7.829 2.938 -4.587 1.00 93.00 84 LEU A C 1
ATOM 676 O O . LEU A 1 84 ? 6.959 3.633 -5.107 1.00 93.00 84 LEU A O 1
ATOM 680 N N . ALA A 1 85 ? 8.440 3.284 -3.450 1.00 93.38 85 ALA A N 1
ATOM 681 C CA . ALA A 1 85 ? 8.164 4.536 -2.750 1.00 93.38 85 ALA A CA 1
ATOM 682 C C . ALA A 1 85 ? 8.575 5.767 -3.579 1.00 93.38 85 ALA A C 1
ATOM 684 O O . ALA A 1 85 ? 7.786 6.700 -3.712 1.00 93.38 85 ALA A O 1
ATOM 685 N N . GLU A 1 86 ? 9.764 5.735 -4.193 1.00 92.00 86 GLU A N 1
ATOM 686 C CA . GLU A 1 86 ? 10.263 6.778 -5.102 1.00 92.00 86 GLU A CA 1
ATOM 687 C C . GLU A 1 86 ? 9.302 6.995 -6.281 1.00 92.00 86 GLU A C 1
ATOM 689 O O . GLU A 1 86 ? 8.901 8.124 -6.551 1.00 92.00 86 GLU A O 1
ATOM 694 N N . THR A 1 87 ? 8.850 5.913 -6.919 1.00 90.00 87 THR A N 1
ATOM 695 C CA . THR A 1 87 ? 7.876 5.952 -8.021 1.00 90.00 87 THR A CA 1
ATOM 696 C C . THR A 1 87 ? 6.521 6.508 -7.585 1.00 90.00 87 THR A C 1
ATOM 698 O O . THR A 1 87 ? 5.895 7.262 -8.325 1.00 90.00 87 THR A O 1
ATOM 701 N N . ALA A 1 88 ? 6.074 6.200 -6.366 1.00 90.38 88 ALA A N 1
ATOM 702 C CA . ALA A 1 88 ? 4.862 6.784 -5.792 1.00 90.38 88 ALA A CA 1
ATOM 703 C C . ALA A 1 88 ? 5.026 8.263 -5.376 1.00 90.38 88 ALA A C 1
ATOM 705 O O . ALA A 1 88 ? 4.029 8.913 -5.048 1.00 90.38 88 ALA A O 1
ATOM 706 N N . GLY A 1 89 ? 6.254 8.796 -5.367 1.00 91.38 89 GLY A N 1
ATOM 707 C CA . GLY A 1 89 ? 6.573 10.128 -4.851 1.00 91.38 89 GLY A CA 1
ATOM 708 C C . GLY A 1 89 ? 6.412 10.245 -3.332 1.00 91.38 89 GLY A C 1
ATOM 709 O O . GLY A 1 89 ? 6.13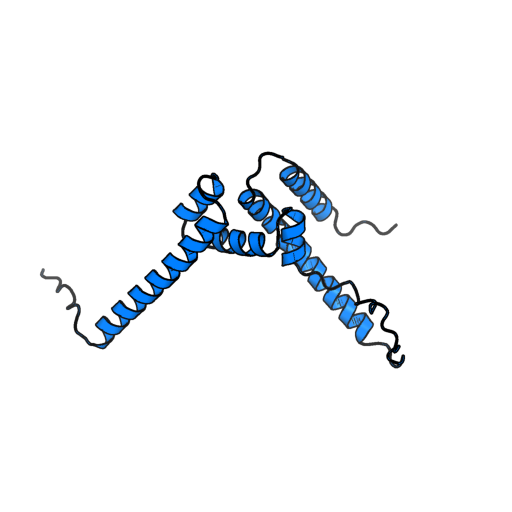2 11.329 -2.829 1.00 91.38 89 GLY A O 1
ATOM 710 N N . GLU A 1 90 ? 6.541 9.135 -2.604 1.00 93.00 90 GLU A N 1
ATOM 711 C CA . GLU A 1 90 ? 6.300 9.047 -1.163 1.00 93.00 90 GLU A CA 1
ATOM 712 C C . GLU A 1 90 ? 7.553 8.618 -0.396 1.00 93.00 90 GLU A C 1
ATOM 714 O O . GLU A 1 90 ? 8.498 8.039 -0.936 1.00 93.00 90 GLU A O 1
ATOM 719 N N . SER A 1 91 ? 7.553 8.864 0.916 1.00 94.94 91 SER A N 1
ATOM 720 C CA . SER A 1 91 ? 8.607 8.338 1.782 1.00 94.94 91 SER A CA 1
ATOM 721 C C . SER A 1 91 ? 8.496 6.816 1.916 1.00 94.94 91 SER A C 1
ATOM 723 O O . SER A 1 91 ? 7.405 6.241 1.874 1.00 94.94 91 SER A O 1
ATOM 725 N N . THR A 1 92 ? 9.625 6.144 2.152 1.00 94.31 92 THR A N 1
ATOM 726 C CA . THR A 1 92 ? 9.620 4.682 2.311 1.00 94.31 92 THR A CA 1
ATOM 727 C C . THR A 1 92 ? 8.792 4.212 3.518 1.00 94.31 92 THR A C 1
ATOM 729 O O . THR A 1 92 ? 8.266 3.100 3.501 1.00 94.31 92 THR A O 1
ATOM 732 N N . ASP A 1 93 ? 8.655 5.045 4.556 1.00 94.50 93 ASP A N 1
ATOM 733 C CA . ASP A 1 93 ? 7.805 4.782 5.723 1.00 94.50 93 ASP A CA 1
ATOM 734 C C . ASP A 1 93 ? 6.315 4.949 5.387 1.00 94.50 93 ASP A C 1
ATOM 736 O O . ASP A 1 93 ? 5.515 4.056 5.675 1.00 94.50 93 ASP A O 1
ATOM 740 N N . THR A 1 94 ? 5.948 6.035 4.696 1.00 96.00 94 THR A N 1
ATOM 741 C CA . THR A 1 94 ? 4.576 6.260 4.210 1.00 96.00 94 THR A CA 1
ATOM 742 C C . THR A 1 94 ? 4.127 5.118 3.307 1.00 96.00 94 THR A C 1
ATOM 744 O O . THR A 1 94 ? 3.032 4.585 3.484 1.00 96.00 94 THR A O 1
ATOM 747 N N . TYR A 1 95 ? 4.996 4.692 2.388 1.00 95.69 95 TYR A N 1
ATOM 748 C CA . TYR A 1 95 ? 4.750 3.557 1.509 1.00 95.69 95 TYR A CA 1
ATOM 749 C C . TYR A 1 95 ? 4.501 2.268 2.304 1.00 95.69 95 TYR A C 1
ATOM 751 O O . TYR A 1 95 ? 3.495 1.599 2.084 1.00 95.69 95 TYR A O 1
ATOM 759 N N . SER A 1 96 ? 5.358 1.943 3.280 1.00 95.12 96 SER A N 1
ATOM 760 C CA . SER A 1 96 ? 5.181 0.754 4.127 1.00 95.12 96 SER A CA 1
ATOM 761 C C . SER A 1 96 ? 3.848 0.767 4.881 1.00 95.12 96 SER A C 1
ATOM 763 O O . SER A 1 96 ? 3.196 -0.270 5.000 1.00 95.12 96 SER A O 1
ATOM 765 N N . LYS A 1 97 ? 3.436 1.929 5.403 1.00 95.81 97 LYS A N 1
ATOM 766 C CA . LYS A 1 97 ? 2.151 2.098 6.097 1.00 95.81 97 LYS A CA 1
ATOM 767 C C . LYS A 1 97 ? 0.978 1.930 5.137 1.00 95.81 97 LYS A C 1
ATOM 769 O O . LYS A 1 97 ? 0.080 1.146 5.423 1.00 95.81 97 LYS A O 1
ATOM 774 N N . GLY A 1 98 ? 1.020 2.607 3.990 1.00 95.75 98 GLY A N 1
ATOM 775 C CA . GLY A 1 98 ? -0.011 2.513 2.960 1.00 95.75 98 GLY A CA 1
ATOM 776 C C . GLY A 1 98 ? -0.175 1.089 2.440 1.00 95.75 98 GLY A C 1
ATOM 777 O O . GLY A 1 98 ? -1.288 0.578 2.401 1.00 95.75 98 GLY A O 1
ATOM 778 N N . LYS A 1 99 ? 0.934 0.398 2.163 1.00 95.75 99 LYS A N 1
ATOM 779 C CA . LYS A 1 99 ? 0.921 -1.014 1.778 1.00 95.75 99 LYS A CA 1
ATOM 780 C C . LYS A 1 99 ? 0.223 -1.890 2.819 1.00 95.75 99 LYS A C 1
ATOM 782 O O . LYS A 1 99 ? -0.657 -2.662 2.469 1.00 95.75 99 LYS A O 1
ATOM 787 N N . LYS A 1 100 ? 0.567 -1.749 4.103 1.00 95.69 100 LYS A N 1
ATOM 788 C CA . LYS A 1 100 ? -0.063 -2.537 5.177 1.00 95.69 100 LYS A CA 1
ATOM 789 C C . LYS A 1 100 ? -1.576 -2.320 5.275 1.00 95.69 100 LYS A C 1
ATOM 791 O O . LYS A 1 100 ? -2.272 -3.242 5.684 1.00 95.69 100 LYS A O 1
ATOM 796 N N . ILE A 1 101 ? -2.064 -1.124 4.940 1.00 95.19 101 ILE A N 1
ATOM 797 C CA . ILE A 1 101 ? -3.501 -0.820 4.873 1.00 95.19 101 ILE A CA 1
ATOM 798 C C . ILE A 1 101 ? -4.129 -1.502 3.649 1.00 95.19 101 ILE A C 1
ATOM 800 O O . ILE A 1 101 ? -5.163 -2.150 3.782 1.00 95.19 101 ILE A O 1
ATOM 804 N N . LEU A 1 102 ? -3.490 -1.420 2.477 1.00 94.12 102 LEU A N 1
ATOM 805 C CA . LEU A 1 102 ? -3.968 -2.072 1.248 1.00 94.12 102 LEU A CA 1
ATOM 806 C C . LEU A 1 102 ? -4.019 -3.604 1.370 1.00 94.12 102 LEU A C 1
ATOM 808 O O . LEU A 1 102 ? -4.978 -4.215 0.904 1.00 94.12 102 LEU A O 1
ATOM 812 N N . ASP A 1 103 ? -3.031 -4.196 2.041 1.00 93.69 103 ASP A N 1
ATOM 813 C CA . ASP A 1 103 ? -2.925 -5.639 2.293 1.00 93.69 103 ASP A CA 1
ATOM 814 C C . ASP A 1 103 ? -3.828 -6.116 3.450 1.00 93.69 103 ASP A C 1
ATOM 816 O O . ASP A 1 103 ? -3.854 -7.304 3.759 1.00 93.69 103 ASP A O 1
ATOM 820 N N . SER A 1 104 ? -4.523 -5.211 4.147 1.00 91.75 104 SER A N 1
ATOM 821 C CA . SER A 1 104 ? -5.393 -5.586 5.264 1.00 91.75 104 SER A CA 1
ATOM 822 C C . SER A 1 104 ? -6.777 -6.056 4.811 1.00 91.75 104 SER A C 1
ATOM 824 O O . SER A 1 104 ? -7.285 -5.620 3.777 1.00 91.75 104 SER A O 1
ATOM 826 N N . ASP A 1 105 ? -7.403 -6.901 5.635 1.00 89.94 105 ASP A N 1
ATOM 827 C CA . ASP A 1 105 ? -8.768 -7.408 5.419 1.00 89.94 105 ASP A CA 1
ATOM 828 C C . ASP A 1 105 ? -9.863 -6.415 5.865 1.00 89.94 105 ASP A C 1
ATOM 830 O O . ASP A 1 105 ? -11.053 -6.708 5.762 1.00 89.94 105 ASP A O 1
ATOM 834 N N . ASP A 1 106 ? -9.485 -5.253 6.413 1.00 91.88 106 ASP A N 1
ATOM 835 C CA . ASP A 1 106 ? -10.436 -4.219 6.828 1.00 91.88 106 ASP A CA 1
ATOM 836 C C . ASP A 1 106 ? -10.839 -3.364 5.622 1.00 91.88 106 ASP A C 1
ATOM 838 O O . ASP A 1 106 ? -10.221 -2.344 5.306 1.00 91.88 106 ASP A O 1
ATOM 842 N N . GLU A 1 107 ? -11.868 -3.825 4.910 1.00 92.25 107 GLU A N 1
ATOM 843 C CA . GLU A 1 107 ? -12.376 -3.144 3.720 1.00 92.25 107 GLU A CA 1
ATOM 844 C C . GLU A 1 107 ? -12.912 -1.742 4.029 1.00 92.25 107 GLU A C 1
ATOM 846 O O . GLU A 1 107 ? -12.719 -0.841 3.216 1.00 92.25 107 GLU A O 1
ATOM 851 N N . ASN A 1 108 ? -13.517 -1.512 5.201 1.00 93.25 108 ASN A N 1
ATOM 852 C CA . ASN A 1 108 ? -14.043 -0.188 5.537 1.00 93.25 108 ASN A CA 1
ATOM 853 C C . ASN A 1 108 ? -12.903 0.824 5.698 1.00 93.25 108 ASN A C 1
ATOM 855 O O . ASN A 1 108 ? -12.874 1.858 5.030 1.00 93.25 108 ASN A O 1
ATOM 859 N N . LEU A 1 109 ? -11.896 0.472 6.500 1.00 93.50 109 LEU A N 1
ATOM 860 C CA . LEU A 1 109 ? -10.711 1.303 6.694 1.00 93.50 109 LEU A CA 1
ATOM 861 C C . LEU A 1 109 ? -9.960 1.550 5.377 1.00 93.50 109 LEU A C 1
ATOM 863 O O . LEU A 1 109 ? -9.476 2.654 5.121 1.00 93.50 109 LEU A O 1
ATOM 867 N N . LYS A 1 110 ? -9.872 0.527 4.520 1.00 94.38 110 LYS A N 1
ATOM 868 C CA . LYS A 1 110 ? -9.252 0.628 3.194 1.00 94.38 110 LYS A CA 1
ATOM 869 C C . LYS A 1 110 ? -9.979 1.648 2.318 1.00 94.38 110 LYS A C 1
ATOM 871 O O . LYS A 1 110 ? -9.312 2.485 1.710 1.00 94.38 110 LYS A O 1
ATOM 876 N N . GLN A 1 111 ? -11.312 1.618 2.278 1.00 94.50 111 GLN A N 1
ATOM 877 C CA . GLN A 1 111 ? -12.106 2.571 1.496 1.00 94.50 111 GLN A CA 1
ATOM 878 C C . GLN A 1 111 ? -11.995 4.002 2.031 1.00 94.50 111 GLN A C 1
ATOM 880 O O . GLN A 1 111 ? -11.753 4.907 1.239 1.00 94.50 111 GLN A O 1
ATOM 885 N N . GLU A 1 112 ? -12.076 4.212 3.346 1.00 94.88 112 GLU A N 1
ATOM 886 C CA . GLU A 1 112 ? -11.957 5.545 3.966 1.00 94.88 112 GLU A CA 1
ATOM 887 C C . GLU A 1 112 ? -10.591 6.203 3.691 1.00 94.88 112 GLU A C 1
ATOM 889 O O . GLU A 1 112 ? -10.483 7.413 3.472 1.00 94.88 112 GLU A O 1
ATOM 894 N N . VAL A 1 113 ? -9.512 5.413 3.673 1.00 95.38 113 VAL A N 1
ATOM 895 C CA . VAL A 1 113 ? -8.178 5.922 3.316 1.00 95.38 113 VAL A CA 1
ATOM 896 C C . VAL A 1 113 ? -8.079 6.172 1.805 1.00 95.38 113 VAL A C 1
ATOM 898 O O . VAL A 1 113 ? -7.479 7.166 1.391 1.00 95.38 113 VAL A O 1
ATOM 901 N N . LEU A 1 114 ? -8.678 5.316 0.965 1.00 93.25 114 LEU A N 1
ATOM 902 C CA . LEU A 1 114 ? -8.707 5.475 -0.499 1.00 93.25 114 LEU A CA 1
ATOM 903 C C . LEU A 1 114 ? -9.521 6.689 -0.960 1.00 93.25 114 LEU A C 1
ATOM 905 O O . LEU A 1 114 ? -9.092 7.359 -1.907 1.00 93.25 114 LEU A O 1
ATOM 909 N N . SER A 1 115 ? -10.650 6.977 -0.304 1.00 93.19 115 SER A N 1
ATOM 910 C CA . SER A 1 115 ? -11.485 8.157 -0.560 1.00 93.19 115 SER A CA 1
ATOM 911 C C . SER A 1 115 ? -10.806 9.452 -0.109 1.00 93.19 115 SER A C 1
ATOM 913 O O . SER A 1 115 ? -11.136 10.529 -0.602 1.00 93.19 115 SER A O 1
ATOM 915 N N . GLY A 1 116 ? -9.801 9.347 0.766 1.00 90.69 116 GLY A N 1
ATOM 916 C CA . GLY A 1 116 ? -9.082 10.483 1.333 1.00 90.69 116 GLY A CA 1
ATOM 917 C C . GLY A 1 116 ? -9.775 11.092 2.550 1.00 90.69 116 GLY A C 1
ATOM 918 O O . GLY A 1 116 ? -9.317 12.123 3.038 1.00 90.69 116 GLY A O 1
ATOM 919 N N . GLU A 1 117 ? -10.834 10.460 3.063 1.00 92.06 117 GLU A N 1
ATOM 920 C CA . GLU A 1 117 ? -11.475 10.843 4.327 1.00 92.06 117 GLU A CA 1
ATOM 921 C C . GLU A 1 117 ? -10.515 10.674 5.507 1.00 92.06 117 GLU A C 1
ATOM 923 O O . GLU A 1 117 ? -10.454 11.525 6.397 1.00 92.06 117 GLU A O 1
ATOM 928 N N . LYS A 1 118 ? -9.708 9.605 5.488 1.00 93.94 118 LYS A N 1
ATOM 929 C CA . LYS A 1 118 ? -8.652 9.358 6.474 1.00 93.94 118 LYS A CA 1
ATOM 930 C C . LYS A 1 118 ? -7.261 9.456 5.860 1.00 93.94 118 LYS A C 1
ATOM 932 O O . LYS A 1 118 ? -6.989 9.000 4.752 1.00 93.94 118 LYS A O 1
ATOM 937 N N . SER A 1 119 ? -6.328 10.006 6.637 1.00 95.12 119 SER A N 1
ATOM 938 C CA . SER A 1 119 ? -4.909 9.984 6.271 1.00 95.12 119 SER A CA 1
ATOM 939 C C . SER A 1 119 ? -4.320 8.578 6.421 1.00 95.12 119 SER A C 1
ATOM 941 O O . SER A 1 119 ? -4.733 7.810 7.292 1.00 95.12 119 SER A O 1
ATOM 943 N N . ILE A 1 120 ? -3.275 8.268 5.645 1.00 94.50 120 ILE A N 1
ATOM 944 C CA . ILE A 1 120 ? -2.520 7.004 5.761 1.00 94.50 120 ILE A CA 1
ATOM 945 C C . ILE A 1 120 ? -2.039 6.778 7.198 1.00 94.50 120 ILE A C 1
ATOM 947 O O . ILE A 1 120 ? -2.053 5.657 7.696 1.00 94.50 120 ILE A O 1
ATOM 951 N N . HIS A 1 121 ? -1.603 7.838 7.882 1.00 95.50 121 HIS A N 1
ATOM 952 C CA . HIS A 1 121 ? -1.095 7.715 9.242 1.00 95.50 121 HIS A CA 1
ATOM 953 C C . HIS A 1 121 ? -2.196 7.352 10.245 1.00 95.50 121 HIS A C 1
ATOM 955 O O . HIS A 1 121 ? -1.996 6.456 11.065 1.00 95.50 121 HIS A O 1
ATOM 961 N N . ALA A 1 122 ? -3.352 8.020 10.157 1.00 95.56 122 ALA A N 1
ATOM 962 C CA . ALA A 1 122 ? -4.506 7.729 11.002 1.00 95.56 122 ALA A CA 1
ATOM 963 C C . ALA A 1 122 ? -5.016 6.304 10.757 1.00 95.56 122 ALA A C 1
ATOM 965 O O . ALA A 1 122 ? -5.102 5.521 11.702 1.00 95.56 122 ALA A O 1
ATOM 966 N N . GLY A 1 123 ? -5.215 5.935 9.487 1.00 95.00 123 GLY A N 1
ATOM 967 C CA . GLY A 1 123 ? -5.649 4.589 9.127 1.00 95.00 123 GLY A CA 1
ATOM 968 C C . GLY A 1 123 ? -4.667 3.511 9.592 1.00 95.00 123 GLY A C 1
ATOM 969 O O . GLY A 1 123 ? -5.067 2.492 10.142 1.00 95.00 123 GLY A O 1
ATOM 970 N N . TYR A 1 124 ? -3.358 3.756 9.486 1.00 95.81 124 TYR A N 1
ATOM 971 C CA . TYR A 1 124 ? -2.351 2.819 9.987 1.00 95.81 124 TYR A CA 1
ATOM 972 C C . TYR A 1 124 ? -2.451 2.595 11.501 1.00 95.81 124 TYR A C 1
ATOM 974 O O . TYR A 1 124 ? -2.289 1.470 11.968 1.00 95.81 124 TYR A O 1
ATOM 982 N N . LYS A 1 125 ? -2.708 3.651 12.279 1.00 95.62 125 LYS A N 1
ATOM 983 C CA . LYS A 1 125 ? -2.841 3.549 13.736 1.00 95.62 125 LYS A CA 1
ATOM 984 C C . LYS A 1 125 ? -4.056 2.707 14.127 1.00 95.62 125 LYS A C 1
ATOM 986 O O . LYS A 1 125 ? -3.918 1.815 14.961 1.00 95.62 125 LYS A O 1
ATOM 991 N N . GLU A 1 126 ? -5.203 2.958 13.500 1.00 93.81 126 GLU A N 1
ATOM 992 C CA . GLU A 1 126 ? -6.435 2.188 13.718 1.00 93.81 126 GLU A CA 1
ATOM 993 C C . GLU A 1 126 ? -6.246 0.712 13.351 1.00 93.81 126 GLU A C 1
ATOM 995 O O . GLU A 1 126 ? -6.616 -0.173 14.122 1.00 93.81 126 GLU A O 1
ATOM 1000 N N . LEU A 1 127 ? -5.561 0.438 12.235 1.00 93.88 127 LEU A N 1
ATOM 1001 C CA . LEU A 1 127 ? -5.251 -0.924 11.806 1.00 93.88 127 LEU A CA 1
ATOM 1002 C C . LEU A 1 127 ? -4.447 -1.707 12.858 1.00 93.88 127 LEU A C 1
ATOM 1004 O O . LEU A 1 127 ? -4.694 -2.894 13.073 1.00 93.88 127 LEU A O 1
ATOM 1008 N N . ILE A 1 128 ? -3.45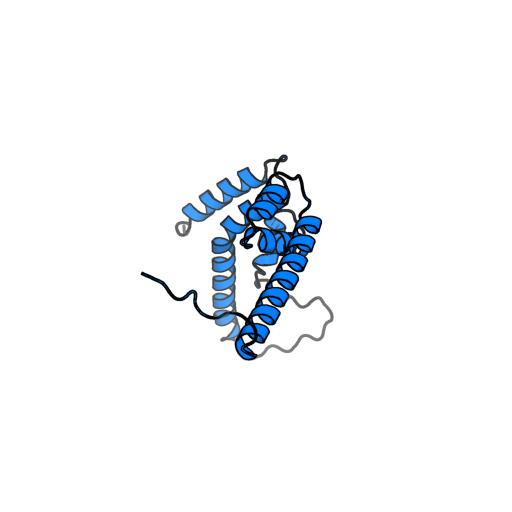3 -1.073 13.487 1.00 93.12 128 ILE A N 1
ATOM 1009 C CA . ILE A 1 128 ? -2.629 -1.721 14.517 1.00 93.12 128 ILE A CA 1
ATOM 1010 C C . ILE A 1 128 ? -3.452 -1.991 15.778 1.00 93.12 128 ILE A C 1
ATOM 1012 O O . ILE A 1 128 ? -3.424 -3.110 16.285 1.00 93.12 128 ILE A O 1
ATOM 1016 N N . GLN A 1 129 ? -4.236 -1.011 16.230 1.00 91.75 129 GLN A N 1
ATOM 1017 C CA . GLN A 1 129 ? -5.091 -1.154 17.412 1.00 91.75 129 GLN A CA 1
ATOM 1018 C C . GLN A 1 129 ? -6.132 -2.268 17.234 1.00 91.75 129 GLN A C 1
ATOM 1020 O O . GLN A 1 129 ? -6.283 -3.121 18.108 1.00 91.75 129 GLN A O 1
ATOM 1025 N N . GLY A 1 130 ? -6.787 -2.330 16.071 1.00 88.06 130 GLY A N 1
ATOM 1026 C CA . GLY A 1 130 ? -7.761 -3.381 15.773 1.00 88.06 130 GLY A CA 1
ATOM 1027 C C . GLY A 1 130 ? -7.146 -4.785 15.724 1.00 88.06 130 GLY A C 1
AT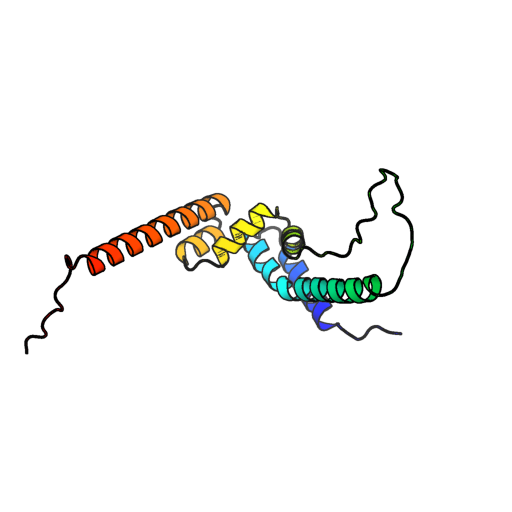OM 1028 O O . GLY A 1 130 ? -7.789 -5.756 16.125 1.00 88.06 130 GLY A O 1
ATOM 1029 N N . LYS A 1 131 ? -5.888 -4.920 15.278 1.00 87.81 131 LYS A N 1
ATOM 1030 C CA . LYS A 1 131 ? -5.168 -6.207 15.303 1.00 87.81 131 LYS A CA 1
ATOM 1031 C C . LYS A 1 131 ? -4.877 -6.674 16.725 1.00 87.81 131 LYS A C 1
ATOM 1033 O O . LYS A 1 131 ? -5.091 -7.846 17.019 1.00 87.81 131 LYS A O 1
ATOM 1038 N N . GLU A 1 132 ? -4.419 -5.780 17.596 1.00 88.69 132 GLU A N 1
ATOM 1039 C CA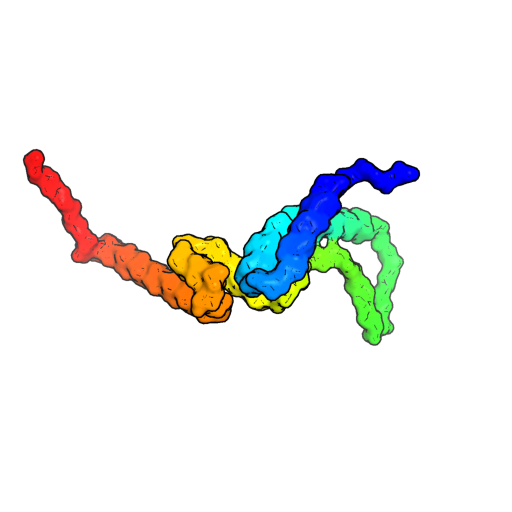 . GLU A 1 132 ? -4.159 -6.097 19.006 1.00 88.69 132 GLU A CA 1
ATOM 1040 C C . GLU A 1 132 ? -5.441 -6.532 19.727 1.00 88.69 132 GLU A C 1
ATOM 1042 O O . GLU A 1 132 ? -5.440 -7.531 20.447 1.00 88.69 132 GLU A O 1
ATOM 1047 N N . GLU A 1 133 ? -6.558 -5.847 19.468 1.00 88.56 133 GLU A N 1
ATOM 1048 C CA . GLU A 1 133 ? -7.853 -6.199 20.049 1.00 88.56 133 GLU A CA 1
ATOM 1049 C C . GLU A 1 133 ? -8.357 -7.569 19.567 1.00 88.56 133 GLU A C 1
ATOM 1051 O O . GLU A 1 133 ? -8.834 -8.364 20.378 1.00 88.56 133 GLU A O 1
ATOM 1056 N N . LYS A 1 134 ? -8.222 -7.880 18.268 1.00 88.75 134 LYS A N 1
ATOM 1057 C CA . LYS A 1 134 ? -8.572 -9.206 17.724 1.00 88.75 134 LYS A CA 1
ATOM 1058 C C . LYS A 1 134 ? -7.752 -10.315 18.381 1.00 88.75 134 LYS A C 1
ATOM 1060 O O . LYS A 1 134 ? -8.325 -11.275 18.882 1.00 88.75 134 LYS A O 1
ATOM 1065 N N . VAL A 1 135 ? -6.432 -10.142 18.459 1.00 89.44 135 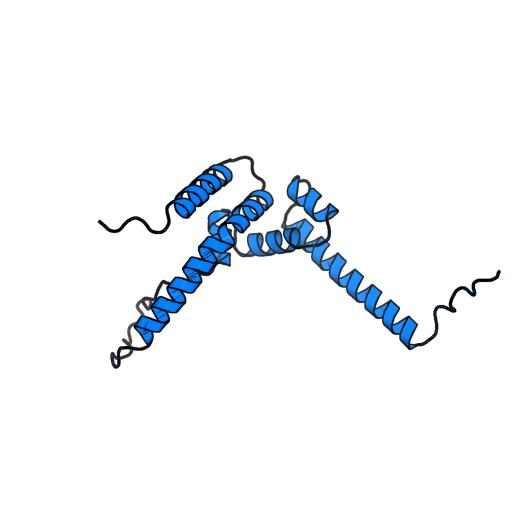VAL A N 1
ATOM 1066 C CA . VAL A 1 135 ? -5.534 -11.116 19.098 1.00 89.44 135 VAL A CA 1
ATOM 1067 C C . VAL A 1 135 ? -5.907 -11.330 20.565 1.00 89.44 135 VAL A C 1
ATOM 1069 O O . VAL A 1 135 ? -5.940 -12.467 21.033 1.00 89.44 135 VAL A O 1
ATOM 1072 N N . LEU A 1 136 ? -6.235 -10.259 21.294 1.00 90.19 136 LEU A N 1
ATOM 1073 C CA . LEU A 1 136 ? -6.657 -10.358 22.688 1.00 90.19 136 LEU A CA 1
ATOM 1074 C C . LEU A 1 136 ? -7.989 -11.110 22.839 1.00 90.19 136 LEU A C 1
ATOM 1076 O O . LEU A 1 136 ? -8.111 -11.944 23.735 1.00 90.19 136 LEU A O 1
ATOM 1080 N N . LYS A 1 137 ? -8.967 -10.860 21.960 1.00 90.56 137 LYS A N 1
ATOM 1081 C CA . LYS A 1 137 ? -10.248 -11.586 21.940 1.00 90.56 137 LYS A CA 1
ATOM 1082 C C . LYS A 1 137 ? -10.046 -13.076 21.668 1.00 90.56 137 LYS A C 1
ATOM 1084 O O . LYS A 1 137 ? -10.571 -13.892 22.423 1.00 90.56 137 LYS A O 1
ATOM 1089 N N . ASP A 1 138 ? -9.221 -13.423 20.682 1.00 90.00 138 ASP A N 1
ATOM 1090 C CA . ASP A 1 138 ? -8.907 -14.814 20.337 1.00 90.00 138 ASP A CA 1
ATOM 1091 C C . ASP A 1 138 ? -8.191 -15.539 21.494 1.00 90.00 138 ASP A C 1
ATOM 1093 O O . ASP A 1 138 ? -8.487 -16.697 21.806 1.00 90.00 138 ASP A O 1
ATOM 1097 N N . LEU A 1 139 ? -7.277 -14.851 22.189 1.00 89.44 139 LEU A N 1
ATOM 1098 C CA . LEU A 1 139 ? -6.599 -15.350 23.394 1.00 89.44 139 LEU A CA 1
ATOM 1099 C C . LEU A 1 139 ? -7.571 -15.586 24.557 1.00 89.44 139 LEU A C 1
ATOM 1101 O O . LEU A 1 139 ? -7.487 -16.605 25.243 1.00 89.44 139 LEU A O 1
ATOM 1105 N N . ILE A 1 140 ? -8.497 -14.657 24.795 1.00 88.56 140 ILE A N 1
ATOM 1106 C CA . ILE A 1 140 ? -9.518 -14.804 25.838 1.00 88.56 140 ILE A CA 1
ATOM 1107 C C . ILE A 1 140 ? -10.435 -15.984 25.506 1.00 88.56 140 ILE A C 1
ATOM 1109 O O . ILE A 1 140 ? -10.677 -16.830 26.366 1.00 88.56 140 ILE A O 1
ATOM 1113 N N . GLU A 1 141 ? -10.901 -16.086 24.261 1.00 87.19 141 GLU A N 1
ATOM 1114 C CA . GLU A 1 141 ? -11.781 -17.167 23.821 1.00 87.19 141 GLU A CA 1
ATOM 1115 C C . GLU A 1 141 ? -11.101 -18.538 23.935 1.00 87.19 141 GLU A C 1
ATOM 1117 O O . GLU A 1 141 ? -11.676 -19.480 24.486 1.00 87.19 141 GLU A O 1
ATOM 1122 N N . THR A 1 142 ? -9.852 -18.661 23.481 1.00 87.25 142 THR A N 1
ATOM 1123 C CA . THR A 1 142 ? -9.079 -19.905 23.617 1.00 87.25 142 THR A CA 1
ATOM 1124 C C . THR A 1 142 ? -8.853 -20.292 25.077 1.00 87.25 142 THR A C 1
ATOM 1126 O O . THR A 1 142 ? -8.996 -21.467 25.417 1.00 87.25 142 THR A O 1
ATOM 1129 N N . ASN A 1 143 ? -8.592 -19.330 25.965 1.00 85.31 143 ASN A N 1
ATOM 1130 C CA . ASN A 1 143 ? -8.451 -19.585 27.400 1.00 85.31 143 ASN A CA 1
ATOM 1131 C C . ASN A 1 143 ? -9.774 -20.060 28.035 1.00 85.31 143 ASN A C 1
ATOM 1133 O O . ASN A 1 143 ? -9.783 -21.030 28.793 1.00 85.31 143 ASN A O 1
ATOM 1137 N N . ILE A 1 144 ? -10.912 -19.453 27.671 1.00 83.38 144 ILE A N 1
ATOM 1138 C CA . ILE A 1 144 ? -12.247 -19.891 28.118 1.00 83.38 144 ILE A CA 1
ATOM 1139 C C . ILE A 1 144 ? -12.535 -21.330 27.662 1.00 83.38 144 ILE A C 1
ATOM 1141 O O . ILE A 1 144 ? -13.004 -22.140 28.467 1.00 83.38 144 ILE A O 1
ATOM 1145 N N . ARG A 1 145 ? -12.205 -21.674 26.406 1.00 76.38 145 ARG A N 1
ATOM 1146 C CA . ARG A 1 145 ? -12.343 -23.038 25.863 1.00 76.38 145 ARG A CA 1
ATOM 1147 C C . ARG A 1 145 ? -11.479 -24.045 26.627 1.00 76.38 145 ARG A C 1
ATOM 1149 O O . ARG A 1 145 ? -11.968 -25.107 26.994 1.00 76.38 145 ARG A O 1
ATOM 1156 N N . GLN A 1 146 ? -10.222 -23.702 26.912 1.00 76.31 146 GLN A N 1
ATOM 1157 C CA . GLN A 1 146 ? -9.294 -24.564 27.657 1.00 76.31 146 GLN A CA 1
ATOM 1158 C C . GLN A 1 146 ? -9.711 -24.776 29.118 1.00 76.31 146 GLN A C 1
ATOM 1160 O O . GLN A 1 146 ? -9.476 -25.848 29.669 1.00 76.31 146 GLN A O 1
ATOM 1165 N N . ARG A 1 147 ? -10.342 -23.778 29.749 1.00 75.81 147 ARG A N 1
ATOM 1166 C CA . ARG A 1 147 ? -10.831 -23.870 31.134 1.00 75.81 147 ARG A CA 1
ATOM 1167 C C . ARG A 1 147 ? -12.192 -24.566 31.268 1.00 75.81 147 ARG A C 1
ATOM 1169 O O . ARG A 1 147 ? -12.608 -24.822 32.391 1.00 75.81 147 ARG A O 1
ATOM 1176 N N . GLY A 1 148 ? -12.884 -24.873 30.164 1.00 62.22 148 GLY A N 1
ATOM 1177 C CA . GLY A 1 148 ? -14.178 -25.571 30.178 1.00 62.22 148 GLY A CA 1
ATOM 1178 C C . GLY A 1 148 ? -15.345 -24.753 30.750 1.00 62.22 148 GLY A C 1
ATOM 1179 O O . GLY A 1 148 ? -16.363 -25.327 31.123 1.00 62.22 148 GLY A O 1
ATOM 1180 N N . ILE A 1 149 ? -15.211 -23.422 30.835 1.00 61.69 149 ILE A N 1
ATOM 1181 C CA . ILE A 1 149 ? -16.181 -22.538 31.516 1.00 61.69 149 ILE A CA 1
ATOM 1182 C C . ILE A 1 149 ? -17.266 -21.999 30.551 1.00 61.69 149 ILE A C 1
ATOM 1184 O O . ILE A 1 149 ? -18.250 -21.422 31.001 1.00 61.69 149 ILE A O 1
ATOM 1188 N N . GLY A 1 150 ? -17.173 -22.227 29.231 1.00 54.47 150 GLY A N 1
ATOM 1189 C CA . GLY A 1 150 ? -18.145 -21.667 28.276 1.00 54.47 150 GLY A CA 1
ATOM 1190 C C . GLY A 1 150 ? -18.328 -22.435 26.966 1.00 54.47 150 GLY A C 1
ATOM 1191 O O . GLY A 1 150 ? -17.689 -22.112 25.971 1.00 54.47 150 GLY A O 1
ATOM 1192 N N . ASN A 1 151 ? -19.205 -23.443 26.976 1.00 57.75 151 ASN A N 1
ATOM 1193 C CA . ASN A 1 151 ? -20.472 -23.526 26.221 1.00 57.75 151 ASN A CA 1
ATOM 1194 C C . ASN A 1 151 ? -20.851 -25.012 26.011 1.00 57.75 151 ASN A C 1
ATOM 1196 O O . ASN A 1 151 ? -20.164 -25.706 25.257 1.00 57.75 151 ASN A O 1
ATOM 1200 N N . PRO A 1 152 ? -21.923 -25.530 26.638 1.00 59.81 152 PRO A N 1
ATOM 1201 C CA . PRO A 1 152 ? -22.505 -26.796 26.217 1.00 59.81 152 PRO A CA 1
ATOM 1202 C C . PRO A 1 152 ? -23.045 -26.635 24.790 1.00 59.81 152 PRO A C 1
ATOM 1204 O O . PRO A 1 152 ? -23.728 -25.662 24.479 1.00 59.81 152 PRO A O 1
ATOM 1207 N N . ASN A 1 153 ? -22.732 -27.590 23.912 1.00 55.25 153 ASN A N 1
ATOM 1208 C CA . ASN A 1 153 ? -23.383 -27.724 22.607 1.00 55.25 153 ASN A CA 1
ATOM 1209 C C . ASN A 1 153 ? -24.899 -27.485 22.757 1.00 55.25 153 ASN A C 1
ATOM 1211 O O . ASN A 1 153 ? -25.488 -28.094 23.658 1.00 55.25 153 ASN A O 1
ATOM 1215 N N . PRO A 1 154 ? -25.563 -26.681 21.903 1.00 55.34 154 PRO A N 1
ATOM 1216 C CA . PRO A 1 154 ? -27.014 -26.691 21.875 1.00 55.34 154 PRO A CA 1
ATOM 1217 C C . PRO A 1 154 ? -27.441 -28.110 21.494 1.00 55.34 154 PRO A C 1
ATOM 1219 O O . PRO A 1 154 ? -27.232 -28.566 20.368 1.00 55.34 154 PRO A O 1
ATOM 1222 N N . ILE A 1 155 ? -27.972 -28.837 22.475 1.00 52.03 155 ILE A N 1
ATOM 1223 C CA . ILE A 1 155 ? -28.612 -30.130 22.275 1.00 52.03 155 ILE A CA 1
ATOM 1224 C C . ILE A 1 155 ? -29.731 -29.859 21.273 1.00 52.03 155 ILE A C 1
ATOM 1226 O O . ILE A 1 155 ? -30.683 -29.145 21.589 1.00 52.03 155 ILE A O 1
ATOM 1230 N N . LYS A 1 156 ? -29.593 -30.372 20.045 1.00 49.91 156 LYS A N 1
ATOM 1231 C CA . LYS A 1 156 ? -30.708 -30.416 19.100 1.00 49.91 156 LYS A CA 1
ATOM 1232 C C . LYS A 1 156 ? -31.795 -31.278 19.740 1.00 49.91 156 LYS A C 1
ATOM 1234 O O . LYS A 1 156 ? -31.675 -32.499 19.774 1.00 49.91 156 LYS A O 1
ATOM 1239 N N . LEU A 1 157 ? -32.803 -30.628 20.311 1.00 45.16 157 LEU A N 1
ATOM 1240 C CA . LEU A 1 157 ? -34.054 -31.262 20.695 1.00 45.16 157 LEU A CA 1
ATOM 1241 C C . LEU A 1 157 ? -34.914 -31.380 19.436 1.00 45.16 157 LEU A C 1
ATOM 1243 O O . LEU A 1 157 ? -35.283 -30.349 18.881 1.00 45.16 157 LEU A O 1
ATOM 1247 N N . GLY A 1 158 ? -35.228 -32.622 19.055 1.00 52.47 158 GLY A N 1
ATOM 1248 C CA . GLY A 1 158 ? -36.314 -32.978 18.130 1.00 52.47 158 GLY A CA 1
ATOM 1249 C C . GLY A 1 158 ? -36.007 -32.790 16.658 1.00 52.47 158 GLY A C 1
ATOM 1250 O O . GLY A 1 158 ? -36.185 -31.657 16.167 1.00 52.47 158 GLY A O 1
#

Foldseek 3Di:
DDPDDPPPLVVLVVVLLVVLPPPPFDLLRLLVSLVVCLVVLVVQQVVLVVVCCVVVVDDDDDDDPPDPDPPPPVPRRRPSLCVSCVSSVHDSVLSVLSVVLVPDPPPVLNVCCRVVVDPSVRSSVVVVVVVVVVVVVVVVVVVCVVVVPDDDDPPPDD

Radius of gyration: 24.57 Å; chains: 1; bounding box: 80×48×65 Å

Sequence (158 aa):
MIWCKDRVWDDMRWMLDIQLGRRNLSPIQRIAVAEKYRPIYEKQAKENLKEGGRKGGLSNSSKPSQNSSKASTIDNNIDVRAKLAETAGESTDTYSKGKKILDSDDENLKQEVLSGEKSIHAGYKELIQGKEEKVLKDLIETNIRQRGIGNPNPIKLG

Secondary structure (DSSP, 8-state):
----S-HHHHHHHHHHHHHHT-TT--HHHHHHHHHTTHHHHHHHHHHHHHHHHHHHTS----------S-----TT---HHHHHHHHHTS-HHHHHHHHHHHTSS-HHHHHHHHHTSS-HHHHHHHHHHHHHHHHHHHHHHHHHHHHT-S--------

pLDDT: mean 78.08, std 18.78, range [35.34, 96.0]